Protein AF-A0A2S6R120-F1 (afdb_monomer_lite)

Foldseek 3Di:
DFDFDAALVGDTQDGPPDDDDDDDGDDDPVSVVVSCVVCVVVVVDDDDDDDDPDDD

Radius of gyration: 18.36 Å; chains: 1; bounding box: 54×15×37 Å

pLDDT: mean 92.02, st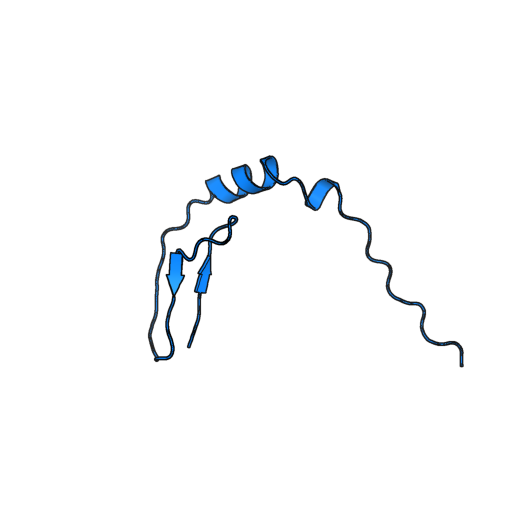d 6.01, range [71.0, 98.06]

Sequence (56 aa):
GHSLIIDPWGTVLADAGEGVGFVSAEIDLSDVAKARASIPALRHDREFKAPSPPAG

Secondary structure (DSSP, 8-state):
---EEE-TT--EEEE--SSS--------THHHHHHHHH--GGGS-----PPPPPP-

Structure (mmCIF, N/CA/C/O backbone):
data_AF-A0A2S6R120-F1
#
_entry.id   AF-A0A2S6R120-F1
#
loop_
_atom_site.group_PDB
_atom_site.id
_atom_site.type_symbol
_atom_site.label_atom_id
_atom_site.label_alt_id
_atom_site.label_comp_id
_atom_site.label_asym_id
_atom_site.label_entity_id
_atom_site.label_seq_id
_atom_site.pdbx_PDB_ins_code
_atom_site.Cartn_x
_atom_site.Cartn_y
_atom_site.Cartn_z
_atom_site.occupancy
_atom_site.B_iso_or_equiv
_atom_site.auth_seq_id
_atom_site.auth_comp_id
_atom_site.auth_asym_id
_atom_site.auth_atom_id
_atom_site.pdbx_PDB_model_num
ATOM 1 N N . GLY A 1 1 ? 0.804 -2.021 16.353 1.00 85.62 1 GLY A N 1
ATOM 2 C CA . GLY A 1 1 ? -0.163 -1.338 15.484 1.00 85.62 1 GLY A CA 1
ATOM 3 C C . GLY A 1 1 ? 0.489 -0.945 14.173 1.00 85.62 1 GLY A C 1
ATOM 4 O O . GLY A 1 1 ? 1.603 -1.390 13.916 1.00 85.62 1 GLY A O 1
ATOM 5 N N . HIS A 1 2 ? -0.194 -0.110 13.393 1.00 92.38 2 HIS A N 1
ATOM 6 C CA . HIS A 1 2 ? 0.195 0.476 12.104 1.00 92.38 2 HIS A CA 1
ATOM 7 C C . HIS A 1 2 ? 0.324 -0.520 10.949 1.00 92.38 2 HIS A C 1
ATOM 9 O O . HIS A 1 2 ? 1.101 -0.312 10.021 1.00 92.38 2 HIS A O 1
ATOM 15 N N . SER A 1 3 ? -0.421 -1.626 10.986 1.00 96.62 3 SER A N 1
ATOM 16 C CA . SER A 1 3 ? -0.534 -2.492 9.809 1.00 96.62 3 SER A CA 1
ATOM 17 C C . SER A 1 3 ? -1.261 -1.740 8.696 1.00 96.62 3 SER A C 1
ATOM 19 O O . SER A 1 3 ? -2.363 -1.245 8.923 1.00 96.62 3 SER A O 1
ATOM 21 N N . LEU A 1 4 ? -0.670 -1.698 7.501 1.00 97.25 4 LEU A N 1
ATOM 22 C CA . LEU A 1 4 ? -1.241 -1.033 6.332 1.00 97.25 4 LEU A CA 1
ATOM 23 C C . LEU A 1 4 ? -1.564 -2.039 5.227 1.00 97.25 4 LEU A C 1
ATOM 25 O O . LEU A 1 4 ? -0.823 -2.999 5.009 1.00 97.25 4 LEU A O 1
ATOM 29 N N . ILE A 1 5 ? -2.634 -1.768 4.485 1.00 97.94 5 ILE A N 1
ATOM 30 C CA . ILE A 1 5 ? -2.900 -2.371 3.176 1.00 97.94 5 ILE A CA 1
ATOM 31 C C . ILE A 1 5 ? -2.767 -1.244 2.155 1.00 97.94 5 ILE A C 1
ATOM 33 O O . ILE A 1 5 ? -3.459 -0.235 2.279 1.00 97.94 5 ILE A O 1
ATOM 37 N N . ILE A 1 6 ? -1.876 -1.395 1.174 1.00 97.75 6 ILE A N 1
ATOM 38 C CA . ILE A 1 6 ? -1.621 -0.381 0.143 1.00 97.75 6 ILE A CA 1
ATOM 39 C C . ILE A 1 6 ? -1.775 -0.962 -1.259 1.00 97.75 6 ILE A C 1
ATOM 41 O O . ILE A 1 6 ? -1.520 -2.150 -1.475 1.00 97.75 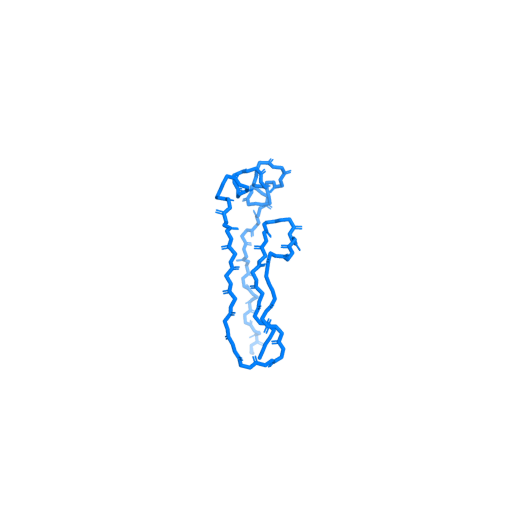6 ILE A O 1
ATOM 45 N N . ASP A 1 7 ? -2.165 -0.117 -2.206 1.00 96.81 7 ASP A N 1
ATOM 46 C CA . ASP A 1 7 ? -2.212 -0.466 -3.623 1.00 96.81 7 ASP A CA 1
ATOM 47 C C . ASP A 1 7 ? -0.836 -0.271 -4.317 1.00 96.81 7 ASP A C 1
ATOM 49 O O . ASP A 1 7 ? 0.109 0.256 -3.715 1.00 96.81 7 ASP A O 1
ATOM 53 N N . PRO A 1 8 ? -0.686 -0.674 -5.596 1.00 95.81 8 PRO A N 1
ATOM 54 C CA . PRO A 1 8 ? 0.566 -0.511 -6.343 1.00 95.81 8 PRO A CA 1
ATOM 55 C C . PRO A 1 8 ? 1.010 0.940 -6.603 1.00 95.81 8 PRO A C 1
ATOM 57 O O . PRO A 1 8 ? 2.158 1.148 -6.996 1.00 95.81 8 PRO A O 1
ATOM 60 N N . TRP A 1 9 ? 0.129 1.925 -6.418 1.00 93.75 9 TRP A N 1
ATOM 61 C CA . TRP A 1 9 ? 0.422 3.355 -6.569 1.00 93.75 9 TRP A CA 1
ATOM 62 C C . TRP A 1 9 ? 0.796 4.025 -5.242 1.00 93.75 9 TRP A C 1
ATOM 64 O O . TRP A 1 9 ? 1.171 5.198 -5.229 1.00 93.75 9 TRP A O 1
ATOM 74 N N . GLY A 1 10 ? 0.746 3.275 -4.137 1.00 94.81 10 GLY A N 1
ATOM 75 C CA . GLY A 1 10 ? 1.049 3.758 -2.794 1.00 94.81 10 GLY A CA 1
ATOM 76 C C . GLY A 1 10 ? -0.155 4.357 -2.068 1.00 94.81 10 GLY A C 1
ATOM 77 O O . GLY A 1 10 ? 0.020 4.972 -1.015 1.00 94.81 10 GLY A O 1
ATOM 78 N N . THR A 1 11 ? -1.372 4.192 -2.589 1.00 96.81 11 THR A N 1
ATOM 79 C CA . THR A 1 11 ? -2.589 4.593 -1.882 1.00 96.81 11 THR A CA 1
ATOM 80 C C . THR A 1 11 ? -2.849 3.643 -0.717 1.00 96.81 11 THR A C 1
ATOM 82 O O . THR A 1 11 ? -2.821 2.424 -0.871 1.00 96.81 11 THR A O 1
ATOM 85 N N . VAL A 1 12 ? -3.123 4.203 0.464 1.00 97.31 12 VAL A N 1
ATOM 86 C CA . VAL A 1 12 ? -3.477 3.435 1.664 1.00 97.31 12 VAL A CA 1
ATOM 87 C C . VAL A 1 12 ? -4.955 3.059 1.606 1.00 97.31 12 VAL A C 1
ATOM 89 O O . VAL A 1 12 ? -5.822 3.927 1.658 1.00 97.31 12 VAL A O 1
ATOM 92 N N . LEU A 1 13 ? -5.231 1.760 1.504 1.00 97.75 13 LEU A N 1
ATOM 93 C CA . LEU A 1 13 ? -6.580 1.190 1.471 1.00 97.75 13 LEU A CA 1
ATOM 94 C C . LEU A 1 13 ? -7.121 0.916 2.880 1.00 97.75 13 LEU A C 1
ATOM 96 O O . LEU A 1 13 ? -8.325 0.997 3.109 1.00 97.75 13 LEU A O 1
ATOM 100 N N . ALA A 1 14 ? -6.237 0.590 3.825 1.00 98.06 14 ALA A N 1
ATOM 101 C CA . ALA A 1 14 ? -6.579 0.437 5.235 1.00 98.06 14 ALA A CA 1
ATOM 102 C C . ALA A 1 14 ? -5.366 0.694 6.136 1.00 98.06 14 ALA A C 1
ATOM 104 O O . ALA A 1 14 ? -4.244 0.330 5.780 1.00 98.06 14 ALA A O 1
ATOM 105 N N . ASP A 1 15 ? -5.621 1.255 7.319 1.00 97.12 15 ASP A N 1
ATOM 106 C CA . ASP A 1 15 ? -4.653 1.458 8.399 1.00 97.12 15 ASP A CA 1
ATOM 107 C C . ASP A 1 15 ? -5.238 0.929 9.715 1.00 97.12 15 ASP A C 1
ATOM 109 O O . ASP A 1 15 ? -6.325 1.332 10.131 1.00 97.12 15 ASP A O 1
ATOM 113 N N . ALA A 1 16 ? -4.532 -0.006 10.353 1.00 97.12 16 ALA A N 1
ATOM 114 C CA . ALA A 1 16 ? -4.940 -0.613 11.616 1.00 97.12 16 ALA A CA 1
ATOM 115 C C . ALA A 1 16 ? -4.700 0.272 12.851 1.00 97.12 16 ALA A C 1
ATOM 117 O O . ALA A 1 16 ? -5.161 -0.082 13.938 1.00 97.12 16 ALA A O 1
ATOM 118 N N . GLY A 1 17 ? -3.987 1.395 12.711 1.00 96.19 17 GLY A N 1
ATOM 119 C CA . GLY A 1 17 ? -3.668 2.313 13.801 1.00 96.19 17 GLY A CA 1
ATOM 120 C C . GLY A 1 17 ? -2.878 1.655 14.937 1.00 96.19 17 GLY A C 1
ATOM 121 O O . GLY A 1 17 ? -2.373 0.539 14.833 1.00 96.19 17 GLY A O 1
ATOM 122 N N . GLU A 1 18 ? -2.737 2.340 16.067 1.00 96.19 18 GLU A N 1
ATOM 123 C CA . GLU A 1 18 ? -1.837 1.891 17.143 1.00 96.19 18 GLU A CA 1
ATOM 124 C C . GLU A 1 18 ? -2.382 0.725 17.975 1.00 96.19 18 GLU A C 1
ATOM 126 O O . GLU A 1 18 ? -1.602 -0.089 18.481 1.00 96.19 18 GLU A O 1
ATOM 131 N N . GLY A 1 19 ? -3.707 0.642 18.094 1.00 94.88 19 GLY A N 1
ATOM 132 C CA . GLY A 1 19 ? -4.406 -0.288 18.972 1.00 94.88 19 GLY A CA 1
ATOM 133 C C . GLY A 1 19 ? -4.432 -1.738 18.487 1.00 94.88 19 GLY A C 1
ATOM 134 O O . GLY A 1 19 ? -4.017 -2.079 17.380 1.00 94.88 19 GLY A O 1
ATOM 135 N N . VAL A 1 20 ? -4.951 -2.614 19.347 1.00 95.94 20 VAL A N 1
ATOM 136 C CA . VAL A 1 20 ? -5.275 -3.995 18.974 1.00 95.94 20 VAL A CA 1
ATOM 137 C C . VAL A 1 20 ? -6.577 -3.993 18.181 1.00 95.94 20 VAL A C 1
ATOM 139 O O . VAL A 1 20 ? -7.567 -3.405 18.610 1.00 95.94 20 VAL A O 1
ATOM 142 N N . GLY A 1 21 ? -6.590 -4.685 17.049 1.00 94.06 21 GLY A N 1
ATOM 143 C CA . GLY A 1 21 ? -7.763 -4.787 16.194 1.00 94.06 21 GLY A CA 1
ATOM 144 C C . GLY A 1 21 ? -7.443 -5.499 14.889 1.00 94.06 21 GLY A C 1
ATOM 145 O O . GLY A 1 21 ? -6.368 -6.080 14.729 1.00 94.06 21 GLY A O 1
ATOM 146 N N . PHE A 1 22 ? -8.387 -5.441 13.956 1.00 96.19 22 PHE A N 1
ATOM 147 C CA . PHE A 1 22 ? -8.204 -5.914 12.590 1.00 96.19 22 PHE A CA 1
ATOM 148 C C . PHE A 1 22 ? -8.778 -4.893 11.609 1.00 96.19 22 PHE A C 1
ATOM 150 O O . PHE A 1 22 ? -9.674 -4.122 11.951 1.00 96.19 22 PHE A O 1
ATOM 157 N N . VAL A 1 23 ? -8.264 -4.919 10.384 1.00 97.25 23 VAL A N 1
ATOM 158 C CA . VAL A 1 23 ? -8.756 -4.123 9.258 1.00 97.25 23 VAL A CA 1
ATOM 159 C C . VAL A 1 23 ? -8.900 -5.012 8.033 1.00 97.25 23 VAL A C 1
ATOM 161 O O . VAL A 1 23 ? -8.252 -6.055 7.932 1.00 97.25 23 VAL A O 1
ATOM 164 N N . SER A 1 24 ? -9.756 -4.604 7.104 1.00 97.56 24 SER A N 1
ATOM 165 C CA . SER A 1 24 ? -9.988 -5.289 5.835 1.00 97.56 24 SER A CA 1
ATOM 166 C C . SER A 1 24 ? -10.100 -4.269 4.712 1.00 97.56 24 SER A C 1
ATOM 168 O O . SER A 1 24 ? -10.659 -3.194 4.921 1.00 97.56 24 SER A O 1
ATOM 170 N N . ALA A 1 25 ? -9.634 -4.632 3.523 1.00 97.75 25 ALA A N 1
ATOM 171 C CA . ALA A 1 25 ? -9.817 -3.851 2.310 1.00 97.75 25 ALA A CA 1
ATOM 172 C C . ALA A 1 25 ? -10.149 -4.781 1.141 1.00 97.75 25 ALA A C 1
ATOM 174 O O . ALA A 1 25 ? -9.746 -5.947 1.130 1.00 97.75 25 ALA A O 1
ATOM 175 N N . GLU A 1 26 ? -10.876 -4.254 0.162 1.00 97.12 26 GLU A N 1
ATOM 176 C CA . GLU A 1 26 ? -11.059 -4.906 -1.129 1.00 97.12 26 GLU A CA 1
ATOM 177 C C . GLU A 1 26 ? -9.842 -4.616 -2.016 1.00 97.12 26 GLU A C 1
ATOM 179 O O . GLU A 1 26 ? -9.319 -3.502 -2.016 1.00 97.12 26 GLU A O 1
ATOM 184 N N . ILE A 1 27 ? -9.369 -5.628 -2.745 1.00 96.31 27 ILE A N 1
ATOM 185 C CA . ILE A 1 27 ? -8.188 -5.517 -3.605 1.00 96.31 27 ILE A CA 1
ATOM 186 C C . ILE A 1 27 ? -8.600 -5.828 -5.041 1.00 96.31 27 ILE A C 1
ATOM 188 O O . ILE A 1 27 ? -8.978 -6.962 -5.343 1.00 96.31 27 ILE A O 1
ATOM 192 N N . ASP A 1 28 ? -8.452 -4.849 -5.936 1.00 95.81 28 ASP A N 1
ATOM 193 C CA . ASP A 1 28 ? -8.539 -5.084 -7.376 1.00 95.81 28 ASP A CA 1
ATOM 194 C C . ASP A 1 28 ? -7.186 -5.573 -7.915 1.00 95.81 28 ASP A C 1
ATOM 196 O O . ASP A 1 28 ? -6.208 -4.833 -8.042 1.00 95.81 28 ASP A O 1
ATOM 200 N N . LEU A 1 29 ? -7.126 -6.853 -8.278 1.00 96.12 29 LEU A N 1
ATOM 201 C CA . LEU A 1 29 ? -5.918 -7.459 -8.842 1.00 96.12 29 LEU A CA 1
ATOM 202 C C . LEU A 1 29 ? -5.577 -6.927 -10.243 1.00 96.12 29 LEU A C 1
ATOM 204 O O . LEU A 1 29 ? -4.436 -7.081 -10.694 1.00 96.12 29 LEU A O 1
ATOM 208 N N . SER A 1 30 ? -6.528 -6.289 -10.934 1.00 96.50 30 SER A N 1
ATOM 209 C CA . SER A 1 30 ? -6.293 -5.680 -12.245 1.00 96.50 30 SER A CA 1
ATOM 210 C C . SER A 1 30 ? -5.295 -4.517 -12.170 1.00 96.50 30 SER A C 1
ATOM 212 O O . SER A 1 30 ? -4.549 -4.282 -13.128 1.00 96.50 30 SER A O 1
ATOM 214 N N . ASP A 1 31 ? -5.190 -3.848 -11.018 1.00 95.19 31 ASP A N 1
ATOM 215 C CA . ASP A 1 31 ? -4.293 -2.706 -10.825 1.00 95.19 31 ASP A CA 1
ATOM 216 C C . ASP A 1 31 ? -2.815 -3.097 -10.832 1.00 95.19 31 ASP A C 1
ATOM 218 O O . ASP A 1 31 ? -1.970 -2.315 -11.270 1.00 95.19 31 ASP A O 1
ATOM 222 N N . VAL A 1 32 ? -2.485 -4.343 -10.478 1.00 95.00 32 VAL A N 1
ATOM 223 C CA . VAL A 1 32 ? -1.114 -4.866 -10.597 1.00 95.00 32 VAL A CA 1
ATOM 224 C C . VAL A 1 32 ? -0.667 -4.891 -12.058 1.00 95.00 32 VAL A C 1
ATOM 226 O O . VAL A 1 32 ? 0.456 -4.495 -12.383 1.00 95.00 32 VAL A O 1
ATOM 229 N N . ALA A 1 33 ? -1.540 -5.362 -12.952 1.00 93.56 33 ALA A N 1
ATOM 230 C CA . ALA A 1 33 ? -1.237 -5.428 -14.376 1.00 93.56 33 ALA A CA 1
ATOM 231 C C . ALA A 1 33 ? -1.086 -4.021 -14.970 1.00 93.56 33 ALA A C 1
ATOM 233 O O . ALA A 1 33 ? -0.126 -3.774 -15.706 1.00 93.56 33 ALA A O 1
ATOM 234 N N . LYS A 1 34 ? -1.978 -3.090 -14.596 1.00 94.06 34 LYS A N 1
ATOM 235 C CA . LYS A 1 34 ? -1.901 -1.678 -15.004 1.00 94.06 34 LYS A CA 1
ATOM 236 C C . LYS A 1 34 ? -0.589 -1.043 -14.538 1.00 94.06 34 LYS A C 1
ATOM 238 O O . LYS A 1 34 ? 0.151 -0.520 -15.365 1.00 94.06 34 LYS A O 1
ATOM 243 N N . ALA A 1 35 ? -0.246 -1.173 -13.255 1.00 94.31 35 ALA A N 1
ATOM 244 C CA . ALA A 1 35 ? 0.967 -0.588 -12.686 1.00 94.31 35 ALA A CA 1
ATOM 245 C C . ALA A 1 35 ? 2.245 -1.103 -13.368 1.00 94.31 35 ALA A C 1
ATOM 247 O O . ALA A 1 35 ? 3.104 -0.311 -13.752 1.00 94.31 35 ALA A O 1
ATOM 248 N N . ARG A 1 36 ? 2.352 -2.417 -13.611 1.00 93.25 36 ARG A N 1
ATOM 249 C CA . ARG A 1 36 ? 3.505 -3.011 -14.319 1.00 93.25 36 ARG A CA 1
ATOM 250 C C . ARG A 1 36 ? 3.617 -2.555 -15.776 1.00 93.25 36 ARG A C 1
ATOM 252 O O . ARG A 1 36 ? 4.729 -2.489 -16.299 1.00 93.25 36 ARG A O 1
ATOM 259 N N . ALA A 1 37 ? 2.492 -2.277 -16.439 1.00 92.44 37 ALA A N 1
ATOM 260 C CA . ALA A 1 37 ? 2.482 -1.733 -17.795 1.00 92.44 37 ALA A CA 1
ATOM 261 C C . ALA A 1 37 ? 2.893 -0.252 -17.816 1.00 92.44 37 ALA A C 1
ATOM 263 O O . ALA A 1 37 ? 3.633 0.158 -18.708 1.00 92.44 37 ALA A O 1
ATOM 264 N N . SER A 1 38 ? 2.451 0.528 -16.825 1.00 93.38 38 SER A N 1
ATOM 265 C CA . SER A 1 38 ? 2.788 1.948 -16.687 1.00 93.38 38 SER A CA 1
ATOM 266 C C . SER A 1 38 ? 4.240 2.183 -16.258 1.00 93.38 38 SER A C 1
ATOM 268 O O . SER A 1 38 ? 4.880 3.101 -16.765 1.00 93.38 38 SER A O 1
ATOM 270 N N . ILE A 1 39 ? 4.771 1.360 -15.347 1.00 89.75 39 ILE A N 1
ATOM 271 C CA . ILE A 1 39 ? 6.135 1.467 -14.813 1.00 89.75 39 ILE A CA 1
ATOM 272 C C . ILE A 1 39 ? 6.830 0.100 -14.965 1.00 89.75 39 ILE A C 1
ATOM 274 O O . ILE A 1 39 ? 6.773 -0.737 -14.059 1.00 89.75 39 ILE A O 1
ATOM 278 N N . PRO A 1 40 ? 7.515 -0.168 -16.095 1.00 84.38 40 PRO A N 1
ATOM 279 C CA . PRO A 1 40 ? 8.109 -1.473 -16.381 1.00 84.38 40 PRO A CA 1
ATOM 280 C C . PRO A 1 40 ? 9.465 -1.663 -15.676 1.00 84.38 40 PRO A C 1
ATOM 282 O O . PRO A 1 40 ? 10.440 -2.077 -16.302 1.00 84.38 40 PRO A O 1
ATOM 285 N N . ALA A 1 41 ? 9.543 -1.374 -14.372 1.00 85.00 41 ALA A N 1
ATOM 286 C CA . ALA A 1 41 ? 10.787 -1.408 -13.594 1.00 85.00 41 ALA A CA 1
ATOM 287 C C . ALA A 1 41 ? 11.519 -2.759 -13.704 1.00 85.00 41 ALA A C 1
ATOM 289 O O . ALA A 1 41 ? 12.730 -2.792 -13.889 1.00 85.00 41 ALA A O 1
ATOM 290 N N . LEU A 1 42 ? 10.772 -3.869 -13.718 1.00 80.56 42 LEU A N 1
ATOM 291 C CA . LEU A 1 42 ? 11.321 -5.225 -13.855 1.00 80.56 42 LEU A CA 1
ATOM 292 C C . LEU A 1 42 ? 12.004 -5.493 -15.209 1.00 80.56 42 LEU A C 1
ATOM 294 O O . LEU A 1 42 ? 12.786 -6.429 -15.316 1.00 80.56 42 LEU A O 1
ATOM 298 N N . ARG A 1 43 ? 11.719 -4.705 -16.257 1.00 83.38 43 ARG A N 1
ATOM 299 C CA . ARG A 1 43 ? 12.396 -4.840 -17.564 1.00 83.38 43 ARG A CA 1
ATOM 300 C C . ARG A 1 43 ? 13.746 -4.131 -17.605 1.00 83.38 43 ARG A C 1
ATOM 302 O O . ARG A 1 43 ? 14.558 -4.432 -18.473 1.00 83.38 43 ARG A O 1
ATOM 309 N N . HIS A 1 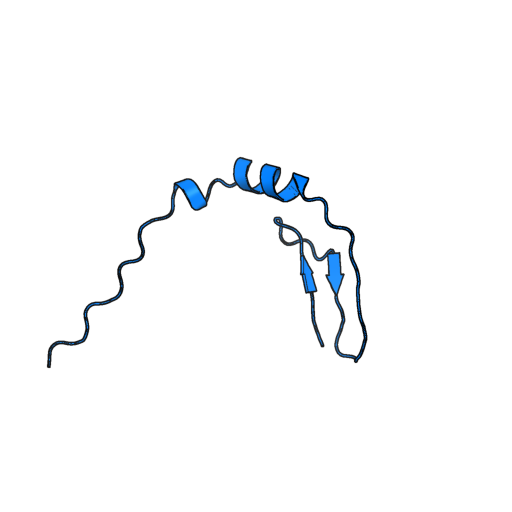44 ? 13.960 -3.178 -16.706 1.00 80.88 44 HIS A N 1
ATOM 310 C CA . HIS A 1 44 ? 15.195 -2.406 -16.599 1.00 80.88 44 HIS A CA 1
ATOM 311 C C . HIS A 1 44 ? 16.038 -2.822 -15.394 1.00 80.88 44 HIS A C 1
ATOM 313 O O . HIS A 1 44 ? 17.039 -2.167 -15.097 1.00 80.88 44 HIS A O 1
ATOM 319 N N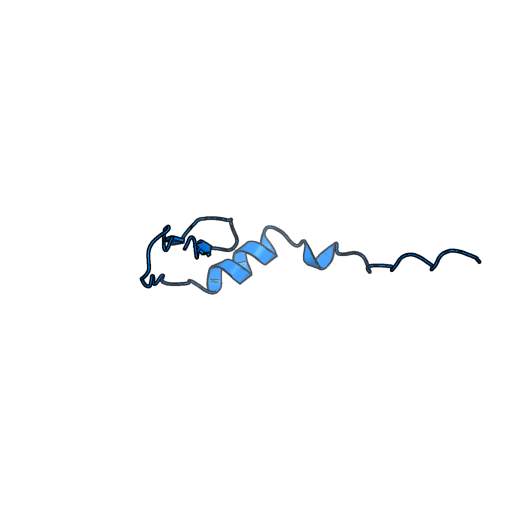 . ASP A 1 45 ? 15.638 -3.891 -14.706 1.00 82.94 45 ASP A N 1
ATOM 320 C CA . ASP A 1 4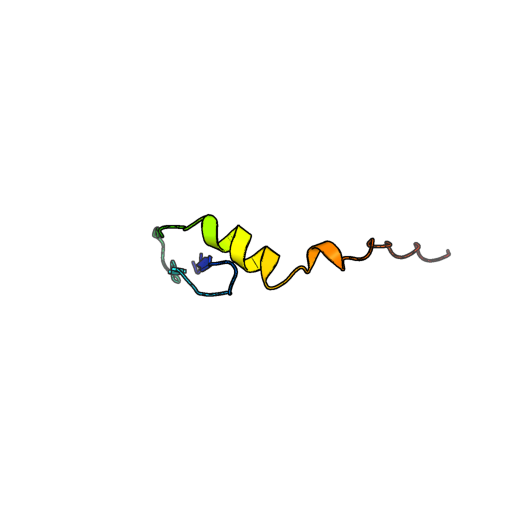5 ? 16.370 -4.395 -13.560 1.00 82.94 45 ASP A CA 1
ATOM 321 C C . ASP A 1 45 ? 17.755 -4.901 -13.986 1.00 82.94 45 ASP A C 1
ATOM 323 O O . ASP A 1 45 ? 17.944 -5.432 -15.086 1.00 82.94 45 ASP A O 1
ATOM 327 N N . ARG A 1 46 ? 18.747 -4.693 -13.122 1.00 84.50 46 ARG A N 1
ATOM 328 C CA . ARG A 1 46 ? 20.128 -5.131 -13.350 1.00 84.50 46 ARG A CA 1
ATOM 329 C C . ARG A 1 46 ? 20.451 -6.219 -12.347 1.00 84.50 46 ARG A C 1
ATOM 331 O O . ARG A 1 46 ? 20.107 -6.098 -11.178 1.00 84.50 46 ARG A O 1
ATOM 338 N N . GLU A 1 47 ? 21.184 -7.239 -12.785 1.00 85.94 47 GLU A N 1
ATOM 339 C CA . GLU A 1 47 ? 21.652 -8.281 -11.873 1.00 85.94 47 GLU A CA 1
ATOM 340 C C . GLU A 1 47 ? 22.418 -7.673 -10.695 1.00 85.94 47 GLU A C 1
ATOM 342 O O . GLU A 1 47 ? 23.389 -6.924 -10.861 1.00 85.94 47 GLU A O 1
ATOM 347 N N . PHE A 1 48 ? 21.974 -8.016 -9.488 1.00 88.12 48 PHE A N 1
ATOM 348 C CA . PHE A 1 48 ? 22.677 -7.651 -8.274 1.00 88.12 48 PHE A CA 1
ATOM 349 C C . PHE A 1 48 ? 23.984 -8.443 -8.183 1.00 88.12 48 PHE A C 1
ATOM 351 O O . PHE A 1 48 ? 23.980 -9.671 -8.100 1.00 88.12 48 PHE A O 1
ATOM 358 N N . LYS A 1 49 ? 25.116 -7.734 -8.151 1.00 90.38 49 LYS A N 1
ATOM 359 C CA . LYS A 1 49 ? 26.429 -8.327 -7.886 1.00 90.38 49 LYS A CA 1
ATOM 360 C C . LYS A 1 49 ? 26.822 -8.046 -6.440 1.00 90.38 49 LYS A C 1
ATOM 362 O O . LYS A 1 49 ? 27.065 -6.896 -6.080 1.00 90.38 49 LYS A O 1
ATOM 367 N N . 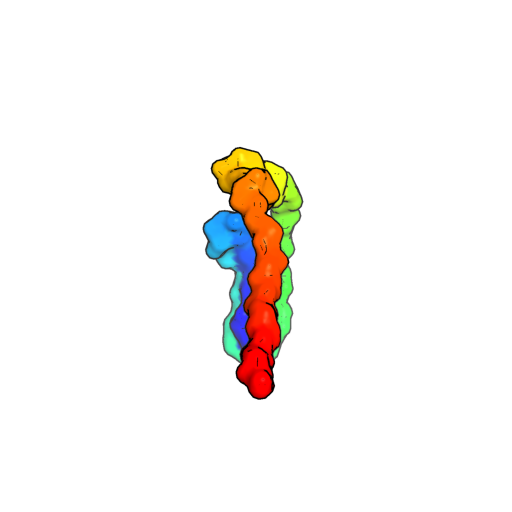ALA A 1 50 ? 26.901 -9.098 -5.628 1.00 88.56 50 ALA A N 1
ATOM 368 C CA . ALA A 1 50 ? 27.376 -8.988 -4.253 1.00 88.56 50 ALA A CA 1
ATOM 369 C C . ALA A 1 50 ? 28.818 -8.432 -4.211 1.00 88.56 50 ALA A C 1
ATOM 371 O O . ALA A 1 50 ? 29.609 -8.717 -5.120 1.00 88.56 50 ALA A O 1
ATOM 372 N N . PRO A 1 51 ? 29.177 -7.642 -3.181 1.00 87.75 51 PRO A N 1
ATOM 373 C CA . PRO A 1 51 ? 30.539 -7.148 -3.029 1.00 87.75 51 PRO A CA 1
ATOM 374 C C . PRO A 1 51 ? 31.516 -8.317 -2.855 1.00 87.75 51 PRO A C 1
ATOM 376 O O . PRO A 1 51 ? 31.201 -9.312 -2.200 1.00 87.75 51 PRO A O 1
ATOM 379 N N . SER A 1 52 ? 32.715 -8.199 -3.431 1.00 86.19 52 SER A N 1
ATOM 380 C CA . SER A 1 52 ? 33.791 -9.148 -3.141 1.00 86.19 52 SER A CA 1
ATOM 381 C C . SER A 1 52 ? 34.184 -9.039 -1.662 1.00 86.19 52 SER A C 1
ATOM 383 O O . SER A 1 52 ? 34.272 -7.919 -1.151 1.00 86.19 52 SER A O 1
ATOM 385 N N . PRO A 1 53 ? 34.414 -10.168 -0.964 1.00 85.88 53 PRO A N 1
ATOM 386 C CA . PRO A 1 53 ? 34.879 -10.131 0.416 1.00 85.88 53 PRO A CA 1
ATOM 387 C C . PRO A 1 53 ? 36.226 -9.390 0.513 1.00 85.88 53 PRO A C 1
ATOM 389 O O . PRO A 1 53 ? 36.992 -9.397 -0.457 1.00 85.88 53 PRO A O 1
ATOM 392 N N . PRO A 1 54 ? 36.514 -8.729 1.650 1.00 83.94 54 PRO A N 1
ATOM 393 C CA . PRO A 1 54 ? 37.760 -7.991 1.829 1.00 83.94 54 PRO A CA 1
ATOM 394 C C . PRO A 1 54 ? 38.965 -8.927 1.670 1.00 83.94 54 PRO A C 1
ATOM 396 O O . PRO A 1 54 ? 38.949 -10.052 2.170 1.00 83.94 54 PRO A O 1
ATOM 399 N N . ALA A 1 55 ? 40.000 -8.463 0.965 1.00 82.25 55 ALA A N 1
ATOM 400 C CA . ALA A 1 55 ? 41.270 -9.173 0.884 1.00 82.25 55 ALA A CA 1
ATOM 401 C C . ALA A 1 55 ? 41.935 -9.143 2.269 1.00 82.25 55 ALA A C 1
ATOM 403 O O . ALA A 1 55 ? 42.159 -8.059 2.812 1.00 82.25 55 ALA A O 1
ATOM 404 N N . GLY A 1 56 ? 42.158 -10.326 2.845 1.00 71.00 56 GLY A N 1
ATOM 405 C CA . GLY A 1 56 ? 42.969 -10.509 4.050 1.00 71.00 56 GLY A CA 1
ATOM 406 C C . GLY A 1 56 ? 44.458 -10.403 3.767 1.00 71.00 56 GLY A C 1
ATOM 407 O O . GLY A 1 56 ? 44.848 -10.593 2.592 1.00 71.00 56 GLY A O 1
#